Protein AF-A0A661VME5-F1 (afdb_monomer_lite)

Secondary structure (DSSP, 8-state):
-HHHHHHHHHHHHHTT--HHHHHHHHHHHHHHHHHS-HHHHHHHHTTGGGSSS-TTTHHHHHHHHTTT-SS--SS--HHHHHHHHHS-----HHHHHHHHH-SS--HHHHHHHHHHHS-SS------

Sequence (127 aa):
SRIREYYADMGSVALGNQPHYLASALYKLVYGSAMAPRDAVKQMEGYKAFFLNDPSRARAEINELREIDSDMSGTVDREELMNLRGKRIKISTSDRLMELFSTHPNMLKRIRYLSTLSPAGETRVIY

pLDDT: mean 86.38, std 12.17, range [39.94, 96.5]

Structure (mmCIF, N/CA/C/O backbone):
data_AF-A0A661VME5-F1
#
_entry.id   AF-A0A661VME5-F1
#
loop_
_atom_site.group_PDB
_atom_site.id
_atom_site.type_symbol
_atom_site.label_atom_id
_atom_site.label_alt_id
_atom_site.label_comp_id
_atom_site.label_asym_id
_atom_site.label_entity_id
_atom_site.label_seq_id
_atom_site.pdbx_PDB_ins_code
_atom_site.Cartn_x
_atom_site.Cartn_y
_atom_site.Cartn_z
_atom_site.occupancy
_atom_site.B_iso_or_equiv
_atom_site.auth_seq_id
_atom_site.auth_comp_id
_atom_site.auth_asym_id
_atom_site.auth_atom_id
_atom_site.pdbx_PDB_model_num
ATOM 1 N N . SER A 1 1 ? 1.760 12.772 -4.468 1.00 81.56 1 SER A N 1
ATOM 2 C CA . SER A 1 1 ? 2.546 12.985 -3.234 1.00 81.56 1 SER A CA 1
ATOM 3 C C . SER A 1 1 ? 1.837 12.241 -2.125 1.00 81.56 1 SER A C 1
ATOM 5 O O . SER A 1 1 ? 0.619 12.135 -2.187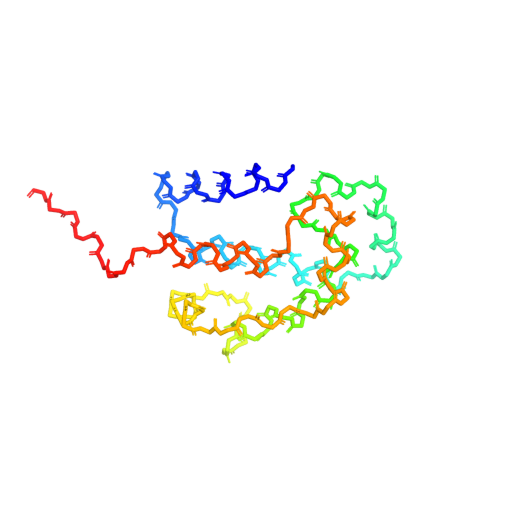 1.00 81.56 1 SER A O 1
ATOM 7 N N . ARG A 1 2 ? 2.560 11.738 -1.119 1.00 87.38 2 ARG A N 1
ATOM 8 C CA . ARG A 1 2 ? 1.996 10.809 -0.119 1.00 87.38 2 ARG A CA 1
ATOM 9 C C . ARG A 1 2 ? 0.764 11.353 0.607 1.00 87.38 2 ARG A C 1
ATOM 11 O O . ARG A 1 2 ? -0.209 10.636 0.766 1.00 87.38 2 ARG A O 1
ATOM 18 N N . ILE A 1 3 ? 0.785 12.634 0.979 1.00 90.44 3 ILE A N 1
ATOM 19 C CA . ILE A 1 3 ? -0.353 13.301 1.625 1.00 90.44 3 ILE A CA 1
ATOM 20 C C . ILE A 1 3 ? -1.609 13.214 0.745 1.00 90.44 3 ILE A C 1
ATOM 22 O O . ILE A 1 3 ? -2.669 12.854 1.242 1.00 90.44 3 ILE A O 1
ATOM 26 N N . ARG A 1 4 ? -1.487 13.463 -0.566 1.00 92.06 4 ARG A N 1
ATOM 27 C CA . ARG A 1 4 ? -2.630 13.391 -1.490 1.00 92.06 4 ARG A CA 1
ATOM 28 C C . ARG A 1 4 ? -3.242 11.993 -1.572 1.00 92.06 4 ARG A C 1
ATOM 30 O O . ARG A 1 4 ? -4.455 11.909 -1.673 1.00 92.06 4 ARG A O 1
ATOM 37 N N . GLU A 1 5 ? -2.439 10.933 -1.477 1.00 92.56 5 GLU A N 1
ATOM 38 C CA . GLU A 1 5 ? -2.951 9.553 -1.466 1.00 92.56 5 GLU A CA 1
ATOM 39 C C . GLU A 1 5 ? -3.835 9.293 -0.240 1.00 92.56 5 GLU A C 1
ATOM 41 O O . GLU A 1 5 ? -4.952 8.812 -0.385 1.00 92.56 5 GLU A O 1
ATOM 46 N N . TYR A 1 6 ? -3.389 9.697 0.957 1.00 94.31 6 TYR A N 1
ATOM 47 C CA . TYR A 1 6 ? -4.196 9.556 2.176 1.00 94.31 6 TYR A CA 1
ATOM 48 C C . TYR A 1 6 ? -5.469 10.414 2.136 1.00 94.31 6 TYR A C 1
ATOM 50 O O . TYR A 1 6 ? -6.526 9.959 2.565 1.00 94.31 6 TYR A O 1
ATOM 58 N N . TYR A 1 7 ? -5.399 11.633 1.587 1.00 95.38 7 TYR A N 1
ATOM 59 C CA . TYR A 1 7 ? -6.593 12.462 1.385 1.00 95.38 7 TYR A CA 1
ATOM 60 C C . TYR A 1 7 ? -7.561 11.850 0.369 1.00 95.38 7 TYR A C 1
ATOM 62 O O . TYR A 1 7 ? -8.768 11.940 0.570 1.00 95.38 7 TYR A O 1
ATOM 70 N N . ALA A 1 8 ? -7.061 11.219 -0.695 1.00 94.56 8 ALA A N 1
ATOM 71 C CA . ALA A 1 8 ? -7.894 10.513 -1.661 1.00 94.56 8 ALA A CA 1
ATOM 72 C C . ALA A 1 8 ? -8.556 9.273 -1.038 1.00 94.56 8 ALA A C 1
ATOM 74 O O . ALA A 1 8 ? -9.750 9.061 -1.240 1.00 94.56 8 ALA A O 1
ATOM 75 N N . ASP A 1 9 ? -7.820 8.507 -0.226 1.00 95.62 9 ASP A N 1
ATOM 76 C CA . ASP A 1 9 ? -8.359 7.368 0.528 1.00 95.62 9 ASP A CA 1
ATOM 77 C C . ASP A 1 9 ? -9.482 7.819 1.471 1.00 95.62 9 ASP A C 1
ATOM 79 O O . ASP A 1 9 ? -10.584 7.272 1.445 1.00 95.62 9 ASP A O 1
ATOM 83 N N . MET A 1 10 ? -9.236 8.875 2.251 1.00 96.06 10 MET A N 1
ATOM 84 C CA . MET A 1 10 ? -10.233 9.474 3.139 1.00 96.06 10 MET A CA 1
ATOM 85 C C . MET A 1 10 ? -11.445 10.007 2.374 1.00 96.06 10 MET A C 1
ATOM 87 O O . MET A 1 10 ? -12.579 9.749 2.766 1.00 96.06 10 MET A O 1
ATOM 91 N N . GLY A 1 11 ? -11.212 10.733 1.279 1.00 96.50 11 GLY A N 1
ATOM 92 C CA . GLY A 1 11 ? -12.265 11.283 0.433 1.00 96.50 11 GLY A CA 1
ATOM 93 C C . GLY A 1 11 ? -13.146 10.190 -0.166 1.00 96.50 11 GLY A C 1
ATOM 94 O O . GLY A 1 11 ? -14.365 10.318 -0.153 1.00 96.50 11 GLY A O 1
ATOM 95 N N . SER A 1 12 ? -12.553 9.079 -0.611 1.00 94.50 12 SER A N 1
ATOM 96 C CA . SER A 1 12 ? -13.292 7.916 -1.113 1.00 94.50 12 SER A CA 1
ATOM 97 C C . SER A 1 12 ? -14.261 7.363 -0.065 1.00 94.50 12 SER A C 1
ATOM 99 O O . SER A 1 12 ? -15.428 7.120 -0.375 1.00 94.50 12 SER A O 1
ATOM 101 N N . VAL A 1 13 ? -13.803 7.227 1.185 1.00 95.19 13 VAL A N 1
ATOM 102 C CA . VAL A 1 13 ? -14.638 6.762 2.303 1.00 95.19 13 VAL A CA 1
ATOM 103 C C . VAL A 1 13 ? -15.711 7.788 2.665 1.00 95.19 13 VAL A C 1
ATOM 105 O O . VAL A 1 13 ? -16.866 7.420 2.859 1.00 95.19 13 VAL A O 1
ATOM 108 N N . ALA A 1 14 ? -15.364 9.076 2.699 1.00 94.12 14 ALA A N 1
ATOM 109 C CA . ALA A 1 14 ? -16.308 10.158 2.981 1.00 94.12 14 ALA A CA 1
ATOM 110 C C . ALA A 1 14 ? -17.439 10.251 1.940 1.00 94.12 14 ALA A C 1
ATOM 112 O O . ALA A 1 14 ? -18.549 10.654 2.274 1.00 94.12 14 ALA A O 1
ATOM 113 N N . LEU A 1 15 ? -17.180 9.832 0.697 1.00 95.56 15 LEU A N 1
ATOM 114 C CA . LEU A 1 15 ? -18.179 9.721 -0.371 1.00 95.56 15 LEU A CA 1
ATOM 115 C C . LEU A 1 15 ? -19.050 8.451 -0.275 1.00 95.56 15 LEU A C 1
ATOM 117 O O . LEU A 1 15 ? -19.900 8.233 -1.133 1.00 95.56 15 LEU A O 1
ATOM 121 N N . GLY A 1 16 ? -18.856 7.616 0.751 1.00 92.56 16 GLY A N 1
ATOM 122 C CA . GLY A 1 16 ? -19.675 6.434 1.029 1.00 92.56 16 GLY A CA 1
ATOM 123 C C . GLY A 1 16 ? -19.079 5.103 0.566 1.00 92.56 16 GLY A C 1
ATOM 124 O O . GLY A 1 16 ? -19.725 4.065 0.727 1.00 92.56 16 GLY A O 1
ATOM 125 N N . ASN A 1 17 ? -17.856 5.080 0.020 1.00 93.81 17 ASN A N 1
ATOM 126 C CA . ASN A 1 17 ? -17.210 3.810 -0.311 1.00 93.81 17 ASN A CA 1
ATOM 127 C C . ASN A 1 17 ? -16.798 3.061 0.955 1.00 93.81 17 ASN A C 1
ATOM 129 O O . ASN A 1 17 ? -16.240 3.628 1.895 1.00 93.81 17 ASN A O 1
ATOM 133 N N . GLN A 1 18 ? -17.004 1.745 0.955 1.00 94.56 18 GLN A N 1
ATOM 134 C CA . GLN A 1 18 ? -16.564 0.921 2.072 1.00 94.56 18 GLN A CA 1
ATOM 135 C C . GLN A 1 18 ? -15.035 0.739 2.026 1.00 94.56 18 GLN A C 1
ATOM 137 O O . GLN A 1 18 ? -14.515 0.305 0.993 1.00 94.56 18 GLN A O 1
ATOM 142 N N . PRO A 1 19 ? -14.299 0.980 3.128 1.00 96.06 19 PRO A N 1
ATOM 143 C CA . PRO A 1 19 ? -12.832 0.943 3.124 1.00 96.06 19 PRO A CA 1
ATOM 144 C C . PRO A 1 19 ? -12.220 -0.384 2.656 1.00 96.06 19 PRO A C 1
ATOM 146 O O . PRO A 1 19 ? -11.170 -0.381 2.016 1.00 96.06 19 PRO A O 1
ATOM 149 N N . HIS A 1 20 ? -12.883 -1.514 2.921 1.00 95.12 20 HIS A N 1
ATOM 150 C CA . HIS A 1 20 ? -12.412 -2.843 2.512 1.00 95.12 20 HIS A CA 1
ATOM 151 C C . HIS A 1 20 ? -12.388 -3.039 0.983 1.00 95.12 20 HIS A C 1
ATOM 153 O O . HIS A 1 20 ? -11.508 -3.724 0.462 1.00 95.12 20 HIS A O 1
ATOM 159 N N . TYR A 1 21 ? -13.266 -2.360 0.232 1.00 95.94 21 TYR A N 1
ATOM 160 C CA . TYR A 1 21 ? -13.197 -2.368 -1.232 1.00 95.94 21 TYR A CA 1
ATOM 161 C C . TYR A 1 21 ? -11.953 -1.648 -1.739 1.00 95.94 21 TYR A C 1
ATOM 163 O O . TYR A 1 21 ? -11.270 -2.154 -2.631 1.00 95.94 21 TYR A O 1
ATOM 171 N N . LEU A 1 22 ? -11.616 -0.501 -1.141 1.00 95.56 22 LEU A N 1
ATOM 172 C CA . LEU A 1 22 ? -10.399 0.212 -1.508 1.00 95.56 22 LEU A CA 1
ATOM 173 C C . LEU A 1 22 ? -9.159 -0.589 -1.099 1.00 95.56 22 LEU A C 1
ATOM 175 O O . LEU A 1 22 ? -8.246 -0.736 -1.903 1.00 95.56 22 LEU A O 1
ATOM 179 N N . ALA A 1 23 ? -9.159 -1.193 0.092 1.00 95.69 23 ALA A N 1
ATOM 180 C CA . ALA A 1 23 ? -8.083 -2.076 0.533 1.00 95.69 23 ALA A CA 1
ATOM 181 C C . ALA A 1 23 ? -7.855 -3.246 -0.440 1.00 95.69 23 ALA A C 1
ATOM 183 O O . ALA A 1 23 ? -6.723 -3.493 -0.855 1.00 95.69 23 ALA A O 1
ATOM 184 N N . SER A 1 24 ? -8.936 -3.900 -0.878 1.00 96.38 24 SER A N 1
ATOM 185 C CA . SER A 1 24 ? -8.899 -4.956 -1.894 1.00 96.38 24 SER A CA 1
ATOM 186 C C . SER A 1 24 ? -8.345 -4.466 -3.237 1.00 96.38 24 SER A C 1
ATOM 188 O O . SER A 1 24 ? -7.585 -5.177 -3.893 1.00 96.38 24 SER A O 1
ATOM 190 N N . ALA A 1 25 ? -8.705 -3.254 -3.666 1.00 95.69 25 ALA A N 1
ATOM 191 C CA . ALA A 1 25 ? -8.185 -2.670 -4.900 1.00 95.69 25 ALA A CA 1
ATOM 192 C C . ALA A 1 25 ? -6.675 -2.397 -4.807 1.00 95.69 25 ALA A C 1
ATOM 194 O O . ALA A 1 25 ? -5.929 -2.764 -5.716 1.00 95.69 25 ALA A O 1
ATOM 195 N N . LEU A 1 26 ? -6.210 -1.823 -3.691 1.00 94.69 26 LEU A N 1
ATOM 196 C CA . LEU A 1 26 ? -4.785 -1.588 -3.439 1.00 94.69 26 LEU A CA 1
ATOM 197 C C . LEU A 1 26 ? -3.995 -2.903 -3.423 1.00 94.69 26 LEU A C 1
ATOM 199 O O . LEU A 1 26 ? -2.945 -2.990 -4.059 1.00 94.69 26 LEU A O 1
ATOM 203 N N . TYR A 1 27 ? -4.528 -3.939 -2.768 1.00 95.19 27 TYR A N 1
ATOM 204 C CA . TYR A 1 27 ? -3.936 -5.277 -2.771 1.00 95.19 27 TYR A CA 1
ATOM 205 C C . TYR A 1 27 ? -3.755 -5.808 -4.197 1.00 95.19 27 TYR A C 1
ATOM 207 O O . TYR A 1 27 ? -2.654 -6.201 -4.585 1.00 95.19 27 TYR A O 1
ATOM 215 N N . LYS A 1 28 ? -4.813 -5.760 -5.013 1.00 94.81 28 LYS A N 1
ATOM 216 C CA . LYS A 1 28 ? -4.794 -6.268 -6.393 1.00 94.81 28 LYS A CA 1
ATOM 217 C C . LYS A 1 28 ? -3.824 -5.508 -7.294 1.00 94.81 28 LYS A C 1
ATOM 219 O O . LYS A 1 28 ? -3.172 -6.129 -8.130 1.00 94.81 28 LYS A O 1
ATOM 224 N N . LEU A 1 29 ? -3.686 -4.194 -7.116 1.00 94.19 29 LEU A N 1
ATOM 225 C CA . LEU A 1 29 ? -2.718 -3.388 -7.868 1.00 94.19 29 LEU A CA 1
ATOM 226 C C . LEU A 1 29 ? -1.274 -3.797 -7.561 1.00 94.19 29 LEU A C 1
ATOM 228 O O . LEU A 1 29 ? -0.465 -3.958 -8.482 1.00 94.19 29 LEU A O 1
ATOM 232 N N . VAL A 1 30 ? -0.962 -4.020 -6.282 1.00 94.31 30 VAL A N 1
ATOM 233 C CA . VAL A 1 30 ? 0.351 -4.529 -5.872 1.00 94.31 30 VAL A CA 1
ATOM 234 C C . VAL A 1 30 ? 0.564 -5.943 -6.386 1.00 94.31 30 VAL A C 1
ATOM 236 O O . VAL A 1 30 ? 1.604 -6.208 -6.981 1.00 94.31 30 VAL A O 1
ATOM 239 N N . TYR A 1 31 ? -0.415 -6.832 -6.227 1.00 94.00 31 TYR A N 1
ATOM 240 C CA . TYR A 1 31 ? -0.334 -8.199 -6.734 1.00 94.00 31 TYR A CA 1
ATOM 241 C C . TYR A 1 31 ? -0.055 -8.221 -8.243 1.00 94.00 31 TYR A C 1
ATOM 243 O O . TYR A 1 31 ? 0.923 -8.826 -8.680 1.00 94.00 31 TYR A O 1
ATOM 251 N N . GLY A 1 32 ? -0.847 -7.495 -9.038 1.00 93.12 32 GLY A N 1
ATOM 252 C CA . GLY A 1 32 ? -0.675 -7.411 -10.489 1.00 93.12 32 GLY A CA 1
ATOM 253 C C . GLY A 1 32 ? 0.699 -6.871 -10.884 1.00 93.12 32 GLY A C 1
ATOM 254 O O . GLY A 1 32 ? 1.374 -7.445 -11.737 1.00 93.12 32 GLY A O 1
ATOM 255 N N . SER A 1 33 ? 1.159 -5.819 -10.202 1.00 93.44 33 SER A N 1
ATOM 256 C CA . SER A 1 33 ? 2.491 -5.244 -10.421 1.00 93.44 33 SER A CA 1
ATOM 257 C C . SER A 1 33 ? 3.620 -6.207 -10.025 1.00 93.44 33 SER A C 1
ATOM 259 O O . SER A 1 33 ? 4.643 -6.270 -10.698 1.00 93.44 33 SER A O 1
ATOM 261 N N . ALA A 1 34 ? 3.447 -6.987 -8.955 1.00 93.25 34 ALA A N 1
ATOM 262 C CA . ALA A 1 34 ? 4.429 -7.962 -8.481 1.00 93.25 34 ALA A CA 1
ATOM 263 C C . ALA A 1 34 ? 4.548 -9.190 -9.399 1.00 93.25 34 ALA A C 1
ATOM 265 O O . ALA A 1 34 ? 5.627 -9.791 -9.490 1.00 93.25 34 ALA A O 1
ATOM 266 N N . MET A 1 35 ? 3.444 -9.562 -10.054 1.00 93.88 35 MET A N 1
ATOM 267 C CA . MET A 1 35 ? 3.385 -10.650 -11.033 1.00 93.88 35 MET A CA 1
ATOM 268 C C . MET A 1 35 ? 3.882 -10.231 -12.422 1.00 93.88 35 MET A C 1
ATOM 270 O O . MET A 1 35 ? 4.175 -11.096 -13.247 1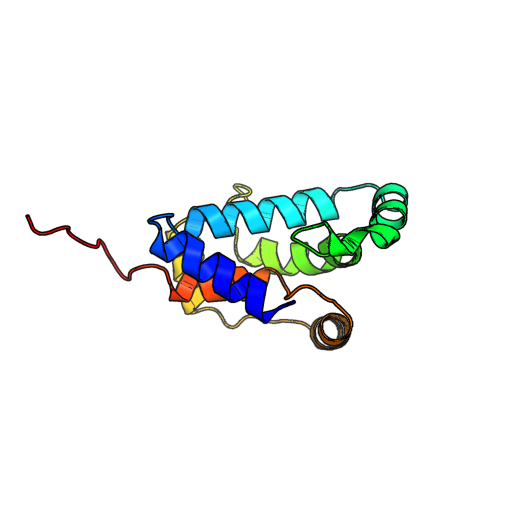.00 93.88 35 MET A O 1
ATOM 274 N N . ALA A 1 36 ? 4.012 -8.929 -12.690 1.00 93.69 36 ALA A N 1
ATOM 275 C CA . ALA A 1 36 ? 4.493 -8.439 -13.973 1.00 93.69 36 ALA A CA 1
ATOM 276 C C . ALA A 1 36 ? 5.941 -8.907 -14.262 1.00 93.69 36 ALA A C 1
ATOM 278 O O . ALA A 1 36 ? 6.775 -8.982 -13.348 1.00 93.69 36 ALA A O 1
ATOM 279 N N . PRO A 1 37 ? 6.284 -9.201 -15.534 1.00 94.81 37 PRO A N 1
ATOM 280 C CA . PRO A 1 37 ? 7.654 -9.521 -15.926 1.00 94.81 37 PRO A CA 1
ATOM 281 C C . PRO A 1 37 ? 8.626 -8.399 -15.551 1.00 94.81 37 PRO A C 1
ATOM 283 O O . PRO A 1 37 ? 8.294 -7.219 -15.661 1.00 94.81 37 PRO A O 1
ATOM 286 N N . ARG A 1 38 ? 9.861 -8.750 -15.169 1.00 91.19 38 ARG A N 1
ATOM 287 C CA . ARG A 1 38 ? 10.868 -7.755 -14.750 1.00 91.19 38 ARG A CA 1
ATOM 288 C C . ARG A 1 38 ? 11.143 -6.700 -15.821 1.00 91.19 38 ARG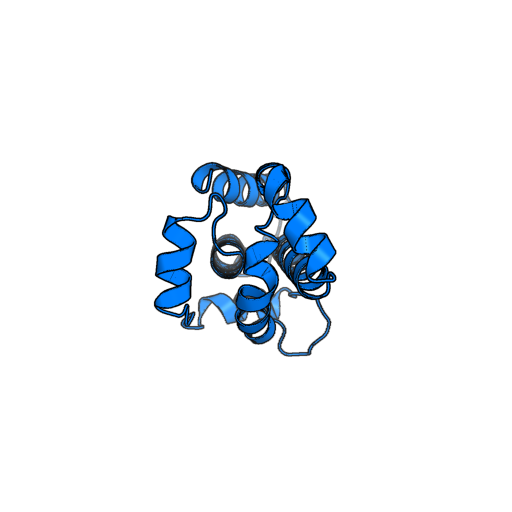 A C 1
ATOM 290 O O . ARG A 1 38 ? 11.284 -5.530 -15.481 1.00 91.19 38 ARG A O 1
ATOM 297 N N . ASP A 1 39 ? 11.175 -7.097 -17.090 1.00 93.75 39 ASP A N 1
ATOM 298 C CA . ASP A 1 39 ? 11.401 -6.166 -18.199 1.00 93.75 39 ASP A CA 1
ATOM 299 C C . ASP A 1 39 ? 10.243 -5.179 -18.358 1.00 93.75 39 ASP A C 1
ATOM 301 O O . ASP A 1 39 ? 10.472 -3.995 -18.591 1.00 93.75 39 ASP A O 1
ATOM 305 N N . ALA A 1 40 ? 9.006 -5.638 -18.143 1.00 91.88 40 ALA A N 1
ATOM 306 C CA . ALA A 1 40 ? 7.830 -4.776 -18.145 1.00 91.88 40 ALA A CA 1
ATOM 307 C C . ALA A 1 40 ? 7.876 -3.782 -16.974 1.00 91.88 40 ALA A C 1
ATOM 309 O O . ALA A 1 40 ? 7.687 -2.587 -17.183 1.00 91.88 40 ALA A O 1
ATOM 310 N N . VAL A 1 41 ? 8.214 -4.242 -15.762 1.00 91.69 41 VAL A N 1
ATOM 311 C CA . VAL A 1 41 ? 8.390 -3.358 -14.594 1.00 91.69 41 VAL A CA 1
ATOM 312 C C . VAL A 1 41 ? 9.464 -2.304 -14.868 1.00 91.69 41 VAL A C 1
ATOM 314 O O . VAL A 1 41 ? 9.226 -1.122 -14.636 1.00 91.69 41 VAL A O 1
ATOM 317 N N . LYS A 1 42 ? 10.607 -2.703 -15.438 1.00 90.94 42 LYS A N 1
ATOM 318 C CA . LYS A 1 42 ? 11.704 -1.792 -15.795 1.00 90.94 42 LYS A CA 1
ATOM 319 C C . LYS A 1 42 ? 11.282 -0.743 -16.828 1.00 90.94 42 LYS A C 1
ATOM 321 O O . LYS A 1 42 ? 11.665 0.415 -16.713 1.00 90.94 42 LYS A O 1
ATOM 326 N N . GLN A 1 43 ? 10.476 -1.118 -17.821 1.00 90.38 43 GLN A N 1
ATOM 327 C CA . GLN A 1 43 ? 9.907 -0.159 -18.776 1.00 90.38 43 GLN A CA 1
ATOM 328 C C . GLN A 1 43 ? 8.926 0.812 -18.097 1.00 90.38 43 GLN A C 1
ATOM 330 O O . GLN A 1 43 ? 8.908 2.000 -18.418 1.00 90.38 43 GLN A O 1
ATOM 335 N N . MET A 1 44 ? 8.144 0.333 -17.124 1.00 88.12 44 MET A N 1
ATOM 336 C CA . MET A 1 44 ? 7.182 1.149 -16.373 1.00 88.12 44 MET A CA 1
ATOM 337 C C . MET A 1 44 ? 7.843 2.115 -15.379 1.00 88.12 44 MET A C 1
ATOM 339 O O . MET A 1 44 ? 7.238 3.135 -15.052 1.00 88.12 44 MET A O 1
ATOM 343 N N . GLU A 1 45 ? 9.075 1.855 -14.920 1.00 86.00 45 GLU A N 1
ATOM 344 C CA . GLU A 1 45 ? 9.788 2.722 -13.965 1.00 86.00 45 GLU A CA 1
ATOM 345 C C . GLU A 1 45 ? 9.883 4.181 -14.435 1.00 86.00 45 GLU A C 1
ATOM 347 O O . GLU A 1 45 ? 9.716 5.093 -13.621 1.00 86.00 45 GLU A O 1
ATOM 352 N N . GLY A 1 46 ? 10.073 4.411 -15.740 1.00 87.94 46 GLY A N 1
ATOM 353 C CA . GLY A 1 46 ? 10.132 5.754 -16.331 1.00 87.94 46 GLY A CA 1
ATOM 354 C C . GLY A 1 46 ? 8.817 6.538 -16.240 1.00 87.94 46 GLY A C 1
ATOM 355 O O . GLY A 1 46 ? 8.825 7.767 -16.263 1.00 87.94 46 GLY A O 1
ATOM 356 N N . TYR A 1 47 ? 7.694 5.840 -16.067 1.00 89.50 47 TYR A N 1
ATOM 357 C CA . TYR A 1 47 ? 6.346 6.409 -16.001 1.00 89.50 47 TYR A CA 1
ATOM 358 C C . TYR A 1 47 ? 5.656 6.113 -14.661 1.00 89.50 47 TYR A C 1
ATOM 360 O O . TYR A 1 47 ? 4.449 6.312 -14.523 1.00 89.50 47 TYR A O 1
ATOM 368 N N . LYS A 1 48 ? 6.407 5.689 -13.633 1.00 88.62 48 LYS A N 1
ATOM 369 C CA . LYS A 1 48 ? 5.865 5.267 -12.326 1.00 88.62 48 LYS A CA 1
ATOM 370 C C . LYS A 1 48 ? 5.025 6.326 -11.603 1.00 88.62 48 LYS A C 1
ATOM 372 O O . LYS A 1 48 ? 4.223 5.994 -10.737 1.00 88.62 48 LYS A O 1
ATOM 377 N N . ALA A 1 49 ? 5.201 7.602 -11.946 1.00 87.50 49 ALA A N 1
ATOM 378 C CA . ALA A 1 49 ? 4.420 8.706 -11.390 1.00 87.50 49 ALA A CA 1
ATOM 379 C C . ALA A 1 49 ? 2.938 8.684 -11.815 1.00 87.50 49 ALA A C 1
ATOM 381 O O . ALA A 1 49 ? 2.117 9.295 -11.138 1.00 87.50 49 ALA A O 1
ATOM 382 N N . PHE A 1 50 ? 2.605 7.991 -12.910 1.00 88.44 50 PHE A N 1
ATOM 383 C CA . PHE A 1 50 ? 1.234 7.837 -13.408 1.00 88.44 50 PHE A CA 1
ATOM 384 C C . PHE A 1 50 ? 0.512 6.616 -12.825 1.00 88.44 50 PHE A C 1
ATOM 386 O O . PHE A 1 50 ? -0.689 6.457 -13.031 1.00 88.44 50 PHE A O 1
ATOM 393 N N . PHE A 1 51 ? 1.228 5.758 -12.099 1.00 89.06 51 PHE A N 1
ATOM 394 C CA . PHE A 1 51 ? 0.649 4.611 -11.411 1.00 89.06 51 PHE A CA 1
ATOM 395 C C . PHE A 1 51 ? 0.224 4.995 -9.997 1.00 89.06 51 PHE A C 1
ATOM 397 O O . PHE A 1 51 ? 0.821 5.866 -9.367 1.00 89.06 51 PHE A O 1
ATOM 404 N N . LEU A 1 52 ? -0.805 4.314 -9.494 1.00 88.38 52 LEU A N 1
ATOM 405 C CA . LEU A 1 52 ? -1.287 4.493 -8.125 1.00 88.38 52 LEU A CA 1
ATOM 406 C C . LEU A 1 52 ? -0.319 3.876 -7.102 1.00 88.38 52 LEU A C 1
ATOM 408 O O . LEU A 1 52 ? -0.138 4.419 -6.014 1.00 88.38 52 LEU A O 1
ATOM 412 N N . ASN A 1 53 ? 0.319 2.758 -7.457 1.00 90.19 53 ASN A N 1
ATOM 413 C CA . ASN A 1 53 ? 1.384 2.119 -6.689 1.00 90.19 53 ASN A CA 1
ATOM 414 C C . ASN A 1 53 ? 2.745 2.261 -7.376 1.00 90.19 53 ASN A C 1
ATOM 416 O O . ASN A 1 53 ? 2.827 2.555 -8.564 1.00 90.19 53 ASN A O 1
ATOM 420 N N . ASP A 1 54 ? 3.823 2.015 -6.632 1.00 91.38 54 ASP A N 1
ATOM 421 C CA . ASP A 1 54 ? 5.163 1.927 -7.210 1.00 91.38 54 ASP A CA 1
ATOM 422 C C . ASP A 1 54 ? 5.400 0.501 -7.755 1.00 91.38 54 ASP A C 1
ATOM 424 O O . ASP A 1 54 ? 5.592 -0.427 -6.959 1.00 91.38 54 ASP A O 1
ATOM 428 N N . PRO A 1 55 ? 5.388 0.277 -9.087 1.00 91.31 55 PRO A N 1
ATOM 429 C CA . PRO A 1 55 ? 5.532 -1.066 -9.646 1.00 91.31 55 PRO A CA 1
ATOM 430 C C . PRO A 1 55 ? 6.904 -1.680 -9.340 1.00 91.31 55 PRO A C 1
ATOM 432 O O . PRO A 1 55 ? 7.002 -2.893 -9.162 1.00 91.31 55 PRO A O 1
ATOM 435 N N . SER A 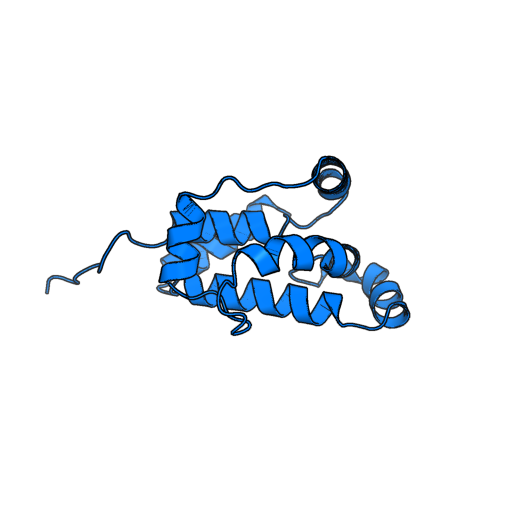1 56 ? 7.949 -0.857 -9.185 1.00 90.00 56 SER A N 1
ATOM 436 C CA . SER A 1 56 ? 9.304 -1.323 -8.846 1.00 90.00 56 SER A CA 1
ATOM 437 C C . SER A 1 56 ? 9.388 -1.948 -7.449 1.00 90.00 56 SER A C 1
ATOM 439 O O . SER A 1 56 ? 10.230 -2.807 -7.187 1.00 90.00 56 SER A O 1
ATOM 441 N N . ARG A 1 57 ? 8.472 -1.561 -6.554 1.00 89.88 57 ARG A N 1
ATOM 442 C CA . ARG A 1 57 ? 8.412 -2.026 -5.162 1.00 89.88 57 ARG A CA 1
ATOM 443 C C . ARG A 1 57 ? 7.405 -3.133 -4.916 1.00 89.88 57 ARG A C 1
ATOM 445 O O . ARG A 1 57 ? 7.468 -3.784 -3.875 1.00 89.88 57 ARG A O 1
ATOM 452 N N . ALA A 1 58 ? 6.509 -3.375 -5.865 1.00 91.81 58 ALA A N 1
ATOM 453 C CA . ALA A 1 58 ? 5.372 -4.264 -5.681 1.00 91.81 58 ALA A CA 1
ATOM 454 C C . ALA A 1 58 ? 5.765 -5.672 -5.200 1.00 91.81 58 ALA A C 1
ATOM 456 O O . ALA A 1 58 ? 5.069 -6.266 -4.387 1.00 91.81 58 ALA A O 1
ATOM 457 N N . ARG A 1 59 ? 6.921 -6.189 -5.636 1.00 90.94 59 ARG A N 1
ATOM 458 C CA . ARG A 1 59 ? 7.451 -7.497 -5.211 1.00 90.94 59 ARG A CA 1
ATOM 459 C C . ARG A 1 59 ? 7.875 -7.570 -3.743 1.00 90.94 59 ARG A C 1
ATOM 461 O O . ARG A 1 59 ? 7.819 -8.651 -3.166 1.00 90.94 59 ARG A O 1
ATOM 468 N N . ALA A 1 60 ? 8.333 -6.464 -3.163 1.00 88.50 60 ALA A N 1
ATOM 469 C CA . ALA A 1 60 ? 8.621 -6.391 -1.734 1.00 88.50 60 ALA A CA 1
ATOM 470 C C . ALA A 1 60 ? 7.312 -6.229 -0.952 1.00 88.50 60 ALA A C 1
ATOM 472 O O . ALA A 1 60 ? 7.041 -7.005 -0.040 1.00 88.50 60 ALA A O 1
ATOM 473 N N . GLU A 1 61 ? 6.458 -5.299 -1.392 1.00 90.50 61 GLU A N 1
ATOM 474 C CA . GLU A 1 61 ? 5.191 -4.987 -0.722 1.00 90.50 61 GLU A CA 1
ATOM 475 C C . GLU A 1 61 ? 4.211 -6.165 -0.723 1.00 90.50 61 GLU A C 1
ATOM 477 O O . GLU A 1 61 ? 3.517 -6.373 0.269 1.00 90.50 61 GLU A O 1
ATOM 482 N N . ILE A 1 62 ? 4.171 -6.988 -1.780 1.00 91.06 62 ILE A N 1
ATOM 483 C CA . ILE A 1 62 ? 3.238 -8.123 -1.837 1.00 91.06 62 ILE A CA 1
ATOM 484 C C . ILE A 1 62 ? 3.485 -9.139 -0.719 1.00 91.06 62 ILE A C 1
ATOM 486 O O . ILE A 1 62 ? 2.537 -9.749 -0.238 1.00 91.06 62 ILE A O 1
ATOM 490 N N . ASN A 1 63 ? 4.731 -9.307 -0.268 1.00 87.75 63 ASN A N 1
ATOM 491 C CA . ASN A 1 63 ? 5.026 -10.219 0.836 1.00 87.75 63 ASN A CA 1
ATOM 492 C C . ASN A 1 63 ? 4.425 -9.705 2.147 1.00 87.75 63 ASN A C 1
ATOM 494 O O . ASN A 1 63 ? 3.878 -10.495 2.906 1.00 87.75 63 ASN A O 1
ATOM 498 N N . GLU A 1 64 ? 4.469 -8.390 2.375 1.00 86.38 64 GLU A N 1
ATOM 499 C CA . GLU A 1 64 ? 3.851 -7.764 3.546 1.00 86.38 64 GLU A CA 1
ATOM 500 C C . GLU A 1 64 ? 2.311 -7.802 3.448 1.00 86.38 64 GLU A C 1
ATOM 502 O O . GLU A 1 64 ? 1.621 -8.033 4.438 1.00 86.38 64 GLU A O 1
ATOM 507 N N . LEU A 1 65 ? 1.755 -7.606 2.246 1.00 88.25 65 LEU A N 1
ATOM 508 C CA . LEU A 1 65 ? 0.306 -7.599 2.015 1.00 88.25 65 LEU A CA 1
ATOM 509 C C . LEU A 1 65 ? -0.342 -8.979 2.125 1.00 88.25 65 LEU A C 1
ATOM 511 O O . LEU A 1 65 ? -1.481 -9.077 2.579 1.00 88.25 65 LEU A O 1
ATOM 515 N N . ARG A 1 66 ? 0.375 -10.045 1.758 1.00 87.00 66 ARG A N 1
ATOM 516 C CA . ARG A 1 66 ? -0.093 -11.428 1.932 1.00 87.00 66 ARG A CA 1
ATOM 517 C C . ARG A 1 66 ? -0.323 -11.810 3.397 1.00 87.00 66 ARG A C 1
ATOM 519 O O . ARG A 1 66 ? -1.014 -12.782 3.651 1.00 87.00 66 ARG A O 1
ATOM 526 N N . GLU A 1 67 ? 0.221 -11.067 4.362 1.00 84.62 67 GLU A N 1
ATOM 527 C CA . GLU A 1 67 ? -0.074 -11.280 5.790 1.00 84.62 67 GLU A CA 1
ATOM 528 C C . GLU A 1 67 ? -1.453 -10.733 6.220 1.00 84.62 67 GLU A C 1
ATOM 530 O O . GLU A 1 67 ? -1.920 -11.005 7.339 1.00 84.62 67 GLU A O 1
ATOM 535 N N . ILE A 1 68 ? -2.082 -9.909 5.371 1.00 86.56 68 ILE A N 1
ATOM 536 C CA . ILE A 1 68 ? -3.423 -9.353 5.597 1.00 86.56 68 ILE A CA 1
ATOM 537 C C . ILE A 1 68 ? -4.494 -10.318 5.086 1.00 86.56 68 ILE A C 1
ATOM 539 O O . ILE A 1 68 ? -5.416 -10.606 5.840 1.00 86.56 68 ILE A O 1
ATOM 543 N N . ASP A 1 69 ? -4.328 -10.786 3.844 1.00 86.94 69 ASP A N 1
ATOM 544 C CA . ASP A 1 69 ? -5.181 -11.743 3.121 1.00 86.94 69 ASP A CA 1
ATOM 545 C C . ASP A 1 69 ? -4.950 -13.156 3.680 1.00 86.94 69 ASP A C 1
ATOM 547 O O . ASP A 1 69 ? -4.106 -13.925 3.213 1.00 86.94 69 ASP A O 1
ATOM 551 N N . SER A 1 70 ? -5.623 -13.428 4.793 1.00 83.50 70 SER A N 1
ATOM 552 C CA . SER A 1 70 ? -5.412 -14.598 5.643 1.00 83.50 70 SER A CA 1
ATOM 553 C C . SER A 1 70 ? -6.001 -15.876 5.059 1.00 83.50 70 SER A C 1
ATOM 555 O O . SER A 1 70 ? -5.471 -16.960 5.315 1.00 83.50 70 SER A O 1
ATOM 557 N N . ASP A 1 71 ? -7.061 -15.745 4.263 1.00 88.31 71 ASP A N 1
ATOM 558 C CA . ASP A 1 71 ? -7.714 -16.847 3.561 1.00 88.31 71 ASP A CA 1
ATOM 559 C C . ASP A 1 71 ? -7.199 -17.039 2.122 1.00 88.31 71 ASP A C 1
ATOM 561 O O . ASP A 1 71 ? -7.565 -18.011 1.458 1.00 88.31 71 ASP A O 1
ATOM 565 N N . MET A 1 72 ? -6.295 -16.164 1.662 1.00 84.56 72 MET A N 1
ATOM 566 C CA . MET A 1 72 ? -5.725 -16.149 0.312 1.00 84.56 72 MET A CA 1
ATOM 567 C C . MET A 1 72 ? -6.775 -15.972 -0.795 1.00 84.56 72 MET A C 1
ATOM 569 O O . MET A 1 72 ? -6.578 -16.429 -1.927 1.00 84.56 72 MET A O 1
ATOM 573 N N . SER A 1 73 ? -7.880 -15.291 -0.494 1.00 89.25 73 SER A N 1
ATOM 574 C CA . SER A 1 73 ? -8.935 -14.953 -1.452 1.00 89.25 73 SER A CA 1
ATOM 575 C C . SER A 1 73 ? -8.479 -13.952 -2.521 1.00 89.25 73 SER A C 1
ATOM 577 O O . SER A 1 73 ? -9.138 -13.790 -3.554 1.00 89.25 73 SER A O 1
ATOM 579 N N . GLY A 1 74 ? -7.351 -13.263 -2.306 1.00 88.00 74 GLY A N 1
ATOM 580 C CA . GLY A 1 74 ? -6.889 -12.175 -3.168 1.00 88.00 74 GLY A CA 1
ATOM 581 C C . GLY A 1 74 ? -7.693 -10.885 -2.976 1.00 88.00 74 GLY A C 1
ATOM 582 O O . GLY A 1 74 ? -7.652 -9.975 -3.819 1.00 88.00 74 GLY A O 1
ATOM 583 N N . THR A 1 75 ? -8.451 -10.810 -1.885 1.00 93.00 75 THR A N 1
ATOM 584 C CA . THR A 1 75 ? -9.181 -9.632 -1.425 1.00 93.00 75 THR A CA 1
ATOM 585 C C . THR A 1 75 ? -8.812 -9.316 0.017 1.00 93.00 75 THR A C 1
ATOM 587 O O . THR A 1 75 ? -8.104 -10.070 0.661 1.00 93.00 75 THR A O 1
ATOM 590 N N . VAL A 1 76 ? -9.222 -8.139 0.483 1.00 93.69 76 VAL A N 1
ATOM 591 C CA . VAL A 1 76 ? -9.153 -7.769 1.896 1.00 93.69 76 VAL A CA 1
ATOM 592 C C . VAL A 1 76 ? -10.581 -7.502 2.329 1.00 93.69 76 VAL A C 1
ATOM 594 O O . VAL A 1 76 ? -11.155 -6.467 1.962 1.00 93.69 76 VAL A O 1
ATOM 597 N N . ASP A 1 77 ? -11.176 -8.447 3.045 1.00 94.19 77 ASP A N 1
ATOM 598 C CA . ASP A 1 77 ? -12.551 -8.308 3.507 1.00 94.19 77 ASP A CA 1
ATOM 599 C C . ASP A 1 77 ? -12.667 -7.365 4.725 1.00 94.19 77 ASP A C 1
ATOM 601 O O . ASP A 1 77 ? -11.704 -6.731 5.175 1.00 94.19 77 ASP A O 1
ATOM 605 N N . ARG A 1 78 ? -13.891 -7.192 5.239 1.00 93.25 78 ARG A N 1
ATOM 606 C CA . ARG A 1 78 ? -14.129 -6.320 6.399 1.00 93.25 78 ARG A CA 1
ATOM 607 C C . ARG A 1 78 ? -13.477 -6.846 7.672 1.00 93.25 78 ARG A C 1
ATOM 609 O O . ARG A 1 78 ? -12.966 -6.037 8.444 1.00 93.25 78 ARG A O 1
ATOM 616 N N . GLU A 1 79 ? -13.526 -8.147 7.909 1.00 91.81 79 GLU A N 1
ATOM 617 C CA . GLU A 1 79 ? -12.968 -8.774 9.102 1.00 91.81 79 GLU A CA 1
ATOM 618 C C . GLU A 1 79 ? -11.438 -8.717 9.073 1.00 91.81 79 GLU A C 1
ATOM 620 O O . GLU A 1 79 ? -10.819 -8.259 10.033 1.00 91.81 79 GLU A O 1
ATOM 625 N N . GLU A 1 80 ? -10.821 -9.048 7.943 1.00 92.56 80 GLU A N 1
ATOM 626 C CA . GLU A 1 80 ? -9.380 -8.946 7.714 1.00 92.56 80 GLU 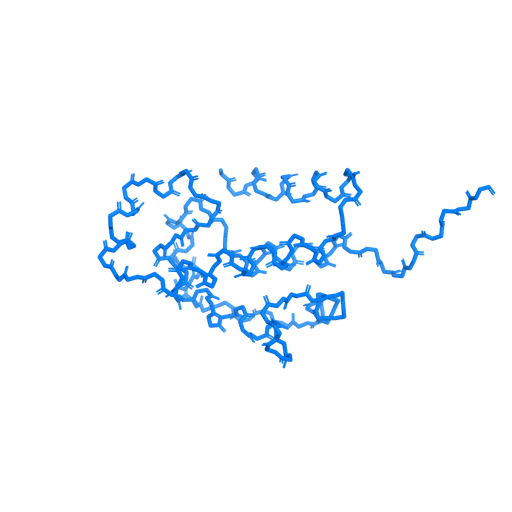A CA 1
ATOM 627 C C . GLU A 1 80 ? -8.872 -7.514 7.885 1.00 92.56 80 GLU A C 1
ATOM 629 O O . GLU A 1 80 ? -7.878 -7.268 8.584 1.00 92.56 80 GLU A O 1
ATOM 634 N N . LEU A 1 81 ? -9.591 -6.540 7.316 1.00 93.25 81 LEU A N 1
ATOM 635 C CA . LEU A 1 81 ? -9.260 -5.130 7.481 1.00 93.25 81 LEU A CA 1
ATOM 636 C C . LEU A 1 81 ? -9.385 -4.687 8.946 1.00 93.25 81 LEU A C 1
ATOM 638 O O . LEU A 1 81 ? -8.550 -3.921 9.430 1.00 93.25 81 LEU A O 1
ATOM 642 N N . MET A 1 82 ? -10.403 -5.152 9.672 1.00 91.50 82 MET A N 1
ATOM 643 C CA . MET A 1 82 ? -10.570 -4.831 11.092 1.00 91.50 82 MET A CA 1
ATOM 644 C C . MET A 1 82 ? -9.481 -5.469 11.953 1.00 91.50 82 MET A C 1
ATOM 646 O O . MET A 1 82 ? -8.893 -4.790 12.800 1.00 91.50 82 MET A O 1
ATOM 650 N N . ASN A 1 83 ? -9.141 -6.729 11.689 1.00 90.06 83 ASN A N 1
ATOM 651 C CA . ASN A 1 83 ? -8.053 -7.448 12.346 1.00 90.06 83 ASN A CA 1
ATOM 652 C C . ASN A 1 83 ? -6.712 -6.7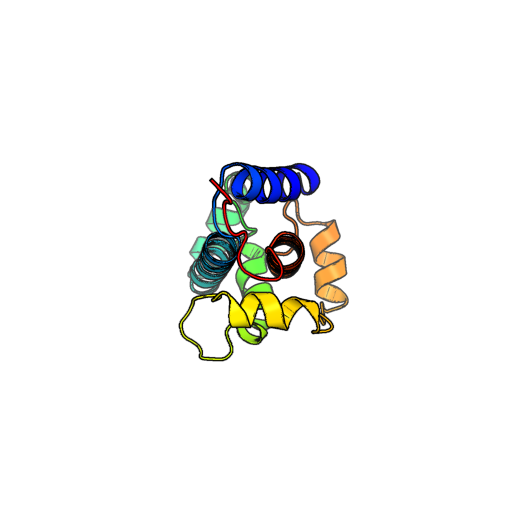36 12.146 1.00 90.06 83 ASN A C 1
ATOM 654 O O . ASN A 1 83 ? -5.867 -6.709 13.050 1.00 90.06 83 ASN A O 1
ATOM 658 N N . LEU A 1 84 ? -6.534 -6.063 11.004 1.00 88.56 84 LEU A N 1
ATOM 659 C CA . LEU A 1 84 ? -5.351 -5.259 10.749 1.00 88.56 84 LEU A CA 1
ATOM 660 C C . LEU A 1 84 ? -5.161 -4.151 11.786 1.00 88.56 84 LEU A C 1
ATOM 662 O O . LEU A 1 84 ? -4.006 -3.844 12.046 1.00 88.56 84 LEU A O 1
ATOM 666 N N . ARG A 1 85 ? -6.211 -3.597 12.426 1.00 84.19 85 ARG A N 1
ATOM 667 C CA . ARG A 1 85 ? -6.107 -2.541 13.466 1.00 84.19 85 ARG A CA 1
ATOM 668 C C . ARG A 1 85 ? -5.344 -2.997 14.712 1.00 84.19 85 ARG A C 1
ATOM 670 O O . ARG A 1 85 ? -4.644 -2.195 15.334 1.00 84.19 85 ARG A O 1
ATOM 677 N N . GLY A 1 86 ? -5.462 -4.269 15.079 1.00 79.06 86 GLY A N 1
ATOM 678 C CA . GLY A 1 86 ? -4.774 -4.845 16.237 1.00 79.06 86 GLY A CA 1
ATOM 679 C C . GLY A 1 86 ? -3.354 -5.325 15.929 1.00 79.06 86 GLY A C 1
ATOM 680 O O . GLY A 1 86 ? -2.520 -5.410 16.829 1.00 79.06 86 GLY A O 1
ATOM 681 N N . LYS A 1 87 ? -3.046 -5.610 14.657 1.00 82.06 87 LYS A N 1
ATOM 682 C CA . LYS A 1 87 ? -1.743 -6.148 14.245 1.00 82.06 87 LYS A CA 1
ATOM 683 C C . LYS A 1 87 ? -0.641 -5.079 14.303 1.00 82.06 87 LYS A C 1
ATOM 685 O O . LYS A 1 87 ? -0.831 -3.937 13.878 1.00 82.06 87 LYS A O 1
ATOM 690 N N . ARG A 1 88 ? 0.549 -5.460 14.788 1.00 75.56 88 ARG A N 1
ATOM 691 C CA . ARG A 1 88 ? 1.776 -4.671 14.589 1.00 75.56 88 ARG A CA 1
ATOM 692 C C . ARG A 1 88 ? 2.302 -4.942 13.188 1.00 75.56 88 ARG A C 1
ATOM 694 O O . ARG A 1 88 ? 2.742 -6.049 12.903 1.00 75.56 88 ARG A O 1
ATOM 701 N N . ILE A 1 89 ? 2.301 -3.917 12.350 1.00 73.06 89 ILE A N 1
ATOM 702 C CA . ILE A 1 89 ? 2.854 -4.008 11.003 1.00 73.06 89 ILE A CA 1
ATOM 703 C C . ILE A 1 89 ? 4.380 -4.031 11.091 1.00 73.06 89 ILE A C 1
ATOM 705 O O . ILE A 1 89 ? 4.997 -3.087 11.595 1.00 73.06 89 ILE A O 1
ATOM 709 N N . LYS A 1 90 ? 4.996 -5.103 10.589 1.00 71.75 90 LYS A N 1
ATOM 710 C CA . LYS A 1 90 ? 6.449 -5.201 10.450 1.00 71.75 90 LYS A CA 1
ATOM 711 C C . LYS A 1 90 ? 6.857 -4.737 9.056 1.00 71.75 90 LYS A C 1
ATOM 713 O O . LYS A 1 90 ? 6.957 -5.537 8.144 1.00 71.75 90 LYS A O 1
ATOM 718 N N . ILE A 1 91 ? 7.139 -3.444 8.921 1.00 76.00 91 ILE A N 1
ATOM 719 C CA . ILE A 1 91 ? 7.835 -2.925 7.735 1.00 76.00 91 ILE A CA 1
ATOM 720 C C . ILE A 1 91 ? 9.333 -3.073 7.972 1.00 76.00 91 ILE A C 1
ATOM 722 O O . ILE A 1 91 ? 9.844 -2.590 9.000 1.00 76.00 91 ILE A O 1
ATOM 726 N N . SER A 1 92 ? 10.031 -3.715 7.036 1.00 77.31 92 SER A N 1
ATOM 727 C CA . SER A 1 92 ? 11.481 -3.892 7.122 1.00 77.31 92 SER A CA 1
ATOM 728 C C . SER A 1 92 ? 12.207 -2.534 7.171 1.00 77.31 92 SER A C 1
ATOM 730 O O . SER A 1 92 ? 11.691 -1.494 6.745 1.00 77.31 92 SER A O 1
ATOM 732 N N . THR A 1 93 ? 13.411 -2.495 7.744 1.00 79.50 93 THR A N 1
ATOM 733 C CA . THR A 1 93 ? 14.220 -1.262 7.801 1.00 79.50 93 THR A CA 1
ATOM 734 C C . THR A 1 93 ? 14.624 -0.792 6.406 1.00 79.50 93 THR A C 1
ATOM 736 O O . THR A 1 93 ? 14.568 0.406 6.126 1.00 79.50 93 THR A O 1
ATOM 739 N N . SER A 1 94 ? 14.946 -1.730 5.512 1.00 77.12 94 SER A N 1
ATOM 740 C CA . SER A 1 94 ? 15.193 -1.463 4.095 1.00 77.12 94 SER A CA 1
ATOM 741 C C . SER A 1 94 ? 13.963 -0.902 3.393 1.00 77.12 94 SER A C 1
ATOM 743 O O . SER A 1 94 ? 14.096 0.055 2.636 1.00 77.12 94 SER A O 1
ATOM 745 N N . ASP A 1 95 ? 12.765 -1.416 3.678 1.00 75.44 95 ASP A N 1
ATOM 746 C CA . ASP A 1 95 ? 11.538 -0.913 3.056 1.00 75.44 95 ASP A CA 1
ATOM 747 C C . ASP A 1 95 ? 11.204 0.503 3.502 1.00 75.44 95 ASP A C 1
ATOM 749 O O . ASP A 1 95 ? 10.771 1.315 2.682 1.00 75.44 95 ASP A O 1
ATOM 753 N N . ARG A 1 96 ? 11.471 0.828 4.769 1.00 78.62 96 ARG A N 1
ATOM 754 C CA . ARG A 1 96 ? 11.378 2.199 5.282 1.00 78.62 96 ARG A CA 1
ATOM 755 C C . ARG A 1 96 ? 12.363 3.141 4.598 1.00 78.62 96 ARG A C 1
ATOM 757 O O . ARG A 1 96 ? 11.977 4.245 4.228 1.00 78.62 96 ARG A O 1
ATOM 764 N N . LEU A 1 97 ? 13.611 2.714 4.409 1.00 79.31 97 LEU A N 1
ATOM 765 C CA . LEU A 1 97 ? 14.617 3.511 3.707 1.00 79.31 97 LEU A CA 1
ATOM 766 C C . LEU A 1 97 ? 14.218 3.729 2.241 1.00 79.31 97 LEU A C 1
ATOM 768 O O . LEU A 1 97 ? 14.193 4.863 1.775 1.00 79.31 97 LEU A O 1
ATOM 772 N N . MET A 1 98 ? 13.825 2.664 1.539 1.00 76.00 98 MET A N 1
ATOM 773 C CA . MET A 1 98 ? 13.352 2.725 0.151 1.00 76.00 98 MET A CA 1
ATOM 774 C C . MET A 1 98 ? 12.091 3.586 0.001 1.00 76.00 98 MET A C 1
ATOM 776 O O . MET A 1 98 ? 11.895 4.236 -1.023 1.00 76.00 98 MET A O 1
ATOM 780 N N . GLU A 1 99 ? 11.240 3.649 1.027 1.00 79.31 99 GLU A N 1
ATOM 781 C CA . GLU A 1 99 ? 10.048 4.501 1.024 1.00 79.31 99 GLU A CA 1
ATOM 782 C C . GLU A 1 99 ? 10.377 5.982 1.008 1.00 79.31 99 GLU A C 1
ATOM 784 O O . GLU A 1 99 ? 9.670 6.734 0.338 1.00 79.31 99 GLU A O 1
ATOM 789 N N . LEU A 1 100 ? 11.466 6.404 1.656 1.00 75.88 100 LEU A N 1
ATOM 790 C CA . LEU A 1 100 ? 11.917 7.795 1.597 1.00 75.88 100 LEU A CA 1
ATOM 791 C C . LEU A 1 100 ? 12.203 8.232 0.156 1.00 75.88 100 LEU A C 1
ATOM 793 O O . LEU A 1 100 ? 11.883 9.367 -0.199 1.00 75.88 100 LEU A O 1
ATOM 797 N N . PHE A 1 101 ? 12.700 7.312 -0.673 1.00 73.00 101 PHE A N 1
ATOM 798 C CA . PHE A 1 101 ? 13.002 7.533 -2.088 1.00 73.00 101 PHE A CA 1
ATOM 799 C C . PHE A 1 101 ? 11.812 7.282 -3.031 1.00 73.00 101 PHE A C 1
ATOM 801 O O . PHE A 1 101 ? 11.888 7.625 -4.211 1.00 73.00 101 PHE A O 1
ATOM 808 N N . SER A 1 102 ? 10.701 6.718 -2.541 1.00 75.62 102 SER A N 1
ATOM 809 C CA . SER A 1 102 ? 9.491 6.511 -3.345 1.00 75.62 102 SER A CA 1
ATOM 810 C C . SER A 1 102 ? 8.534 7.699 -3.245 1.00 75.62 102 SER A C 1
ATOM 812 O O . SER A 1 102 ? 8.305 8.267 -2.176 1.00 75.62 102 SER A O 1
ATOM 814 N N . THR A 1 103 ? 7.925 8.064 -4.372 1.00 82.31 103 THR A N 1
ATOM 815 C CA . THR A 1 103 ? 6.889 9.106 -4.459 1.00 82.31 103 THR A CA 1
ATOM 816 C C . THR A 1 103 ? 5.538 8.654 -3.908 1.00 82.31 103 THR A C 1
ATOM 818 O O . THR A 1 103 ? 4.670 9.495 -3.638 1.00 82.31 103 THR A O 1
ATOM 821 N N . HIS A 1 104 ? 5.388 7.343 -3.724 1.00 87.50 104 HIS A N 1
ATOM 822 C CA . HIS A 1 104 ? 4.177 6.667 -3.289 1.00 87.50 104 HIS A CA 1
ATOM 823 C C . HIS A 1 104 ? 4.344 6.178 -1.844 1.00 87.50 104 HIS A C 1
ATOM 825 O O . HIS A 1 104 ? 5.433 5.738 -1.466 1.00 87.50 104 HIS A O 1
ATOM 831 N N . PRO A 1 105 ? 3.315 6.297 -0.988 1.00 90.19 105 PRO A N 1
ATOM 832 C CA . PRO A 1 105 ? 3.338 5.644 0.311 1.00 90.19 105 PRO A CA 1
ATOM 833 C C . PRO A 1 105 ? 3.216 4.129 0.117 1.00 90.19 105 PRO A C 1
ATOM 835 O O . PRO A 1 105 ? 2.532 3.676 -0.797 1.00 90.19 105 PRO A O 1
ATOM 838 N N . ASN A 1 106 ? 3.851 3.357 0.997 1.00 91.38 106 ASN A N 1
ATOM 839 C CA . ASN A 1 106 ? 3.718 1.900 1.002 1.00 91.38 106 ASN A CA 1
ATOM 840 C C . ASN A 1 106 ? 2.232 1.496 1.153 1.00 91.38 106 ASN A C 1
ATOM 842 O O . ASN A 1 106 ? 1.497 2.077 1.963 1.00 91.38 106 ASN A O 1
ATOM 846 N N . MET A 1 107 ? 1.785 0.508 0.372 1.00 92.38 107 MET A N 1
ATOM 847 C CA . MET A 1 107 ? 0.361 0.161 0.285 1.00 92.38 107 MET A CA 1
ATOM 848 C C . MET A 1 107 ? -0.193 -0.439 1.575 1.00 92.38 107 MET A C 1
ATOM 850 O O . MET A 1 107 ? -1.335 -0.159 1.937 1.00 92.38 107 MET A O 1
ATOM 854 N N . LEU A 1 108 ? 0.620 -1.169 2.339 1.00 91.19 108 LEU A N 1
ATOM 855 C CA . LEU A 1 108 ? 0.228 -1.696 3.646 1.00 91.19 108 LEU A CA 1
ATOM 856 C C . LEU A 1 108 ? -0.085 -0.568 4.638 1.00 91.19 108 LEU A C 1
ATOM 858 O O . LEU A 1 108 ? -1.032 -0.674 5.419 1.00 91.19 108 LEU A O 1
ATOM 862 N N . LYS A 1 109 ? 0.632 0.562 4.571 1.00 91.88 109 LYS A N 1
ATOM 863 C CA . LYS A 1 109 ? 0.298 1.747 5.381 1.00 91.88 109 LYS A CA 1
ATOM 864 C C . LYS A 1 109 ? -1.026 2.385 4.976 1.00 91.88 109 LYS A C 1
ATOM 866 O O . LYS A 1 109 ? -1.782 2.795 5.855 1.00 91.88 109 LYS A O 1
ATOM 871 N N . ARG A 1 110 ? -1.327 2.453 3.676 1.00 94.00 110 ARG A N 1
ATOM 872 C CA . ARG A 1 110 ? -2.625 2.950 3.186 1.00 94.00 110 ARG A CA 1
ATOM 873 C C . ARG A 1 110 ? -3.772 2.040 3.610 1.00 94.00 110 ARG A C 1
ATOM 875 O O . ARG A 1 110 ? -4.759 2.518 4.154 1.00 94.00 110 ARG A O 1
ATOM 882 N N . ILE A 1 111 ? -3.615 0.726 3.457 1.00 94.19 111 ILE A N 1
ATOM 883 C CA . ILE A 1 111 ? -4.610 -0.263 3.901 1.00 94.19 111 ILE A CA 1
ATOM 884 C C . ILE A 1 111 ? -4.805 -0.179 5.419 1.00 94.19 111 ILE A C 1
ATOM 886 O O . ILE A 1 111 ? -5.932 -0.177 5.916 1.00 94.19 111 ILE A O 1
ATOM 890 N N . ARG A 1 112 ? -3.723 0.002 6.181 1.00 92.25 112 ARG A N 1
ATOM 891 C CA . ARG A 1 112 ? -3.822 0.266 7.617 1.00 92.25 112 ARG A CA 1
ATOM 892 C C . ARG A 1 112 ? -4.577 1.552 7.915 1.00 92.25 112 ARG A C 1
ATOM 894 O O . ARG A 1 112 ? -5.395 1.560 8.828 1.00 92.25 112 ARG A O 1
ATOM 901 N N . TYR A 1 113 ? -4.330 2.624 7.176 1.00 93.88 113 TYR A N 1
ATOM 902 C CA . TYR A 1 113 ? -5.089 3.859 7.330 1.00 93.88 113 TYR A CA 1
ATOM 903 C C . TYR A 1 113 ? -6.582 3.636 7.047 1.00 93.88 113 TYR A C 1
ATOM 905 O O . TYR A 1 113 ? -7.413 4.003 7.874 1.00 93.88 113 TYR A O 1
ATOM 913 N N . LEU A 1 114 ? -6.930 2.913 5.981 1.00 94.56 114 LEU A N 1
ATOM 914 C CA . LEU A 1 114 ? -8.311 2.524 5.678 1.00 94.56 114 LEU A CA 1
ATOM 915 C C . LEU A 1 114 ? -8.974 1.734 6.812 1.00 94.56 114 LEU A C 1
ATOM 917 O O . LEU A 1 114 ? -10.145 1.960 7.106 1.00 94.56 114 LEU A O 1
ATOM 921 N N . SER A 1 115 ? -8.225 0.884 7.523 1.00 93.19 115 SER A N 1
ATOM 922 C CA . SER A 1 115 ? -8.746 0.198 8.715 1.00 93.19 115 SER A CA 1
ATOM 923 C C . SER A 1 115 ? -9.147 1.157 9.842 1.00 93.19 115 SER A C 1
ATOM 925 O O . SER A 1 115 ? -10.053 0.853 10.613 1.00 93.19 115 SER A O 1
ATOM 927 N N . THR A 1 116 ? -8.512 2.332 9.935 1.00 92.44 116 THR A N 1
ATOM 928 C CA . THR A 1 116 ? -8.866 3.366 10.925 1.00 92.44 116 THR A CA 1
ATOM 929 C C . THR A 1 116 ? -10.088 4.185 10.520 1.00 92.44 116 THR A C 1
ATOM 931 O O . THR A 1 116 ? -10.760 4.725 11.391 1.00 92.44 116 THR A O 1
ATOM 934 N N . LEU A 1 117 ? -10.388 4.239 9.218 1.00 91.81 117 LEU A N 1
ATOM 935 C CA . LEU A 1 117 ? -11.575 4.894 8.666 1.00 91.81 117 LEU A CA 1
ATOM 936 C C . LEU A 1 117 ? -12.801 3.972 8.638 1.00 91.81 117 LEU A C 1
ATOM 938 O O . LEU A 1 117 ? -13.917 4.439 8.430 1.00 91.81 117 LEU A O 1
ATOM 942 N N . SER A 1 118 ? -12.599 2.666 8.823 1.00 81.31 118 SER A N 1
ATOM 943 C CA . SER A 1 118 ? -13.676 1.681 8.874 1.00 81.31 118 SER A CA 1
ATOM 944 C C . SER A 1 118 ? -14.543 1.896 10.117 1.00 81.31 118 SER A C 1
ATOM 946 O O . SER A 1 118 ? -14.015 1.819 11.235 1.00 81.31 118 SER A O 1
ATOM 948 N N . PRO A 1 119 ? -15.858 2.156 9.960 1.00 68.19 119 PRO A N 1
ATOM 949 C CA . PRO A 1 119 ? -16.771 2.286 11.086 1.00 68.19 119 PRO A CA 1
ATOM 950 C C . PRO A 1 119 ? -16.708 1.033 11.956 1.00 68.19 119 PRO A C 1
ATOM 952 O O . PRO A 1 119 ? -16.875 -0.086 11.468 1.00 68.19 119 PRO A O 1
ATOM 955 N N . ALA A 1 120 ? -16.433 1.210 13.247 1.00 55.94 120 ALA A N 1
ATOM 956 C CA . ALA A 1 120 ? -16.497 0.125 14.214 1.00 55.94 120 ALA A CA 1
ATOM 957 C C . ALA A 1 120 ? -17.973 -0.237 14.442 1.00 55.94 120 ALA A C 1
ATOM 959 O O . ALA A 1 120 ? -18.627 0.337 15.305 1.00 55.94 120 ALA A O 1
ATOM 960 N N . GLY A 1 121 ? -18.491 -1.162 13.634 1.00 52.09 121 GLY A N 1
ATOM 961 C CA . GLY A 1 121 ? -19.891 -1.579 13.683 1.00 52.09 121 GLY A CA 1
ATOM 962 C C . GLY A 1 121 ? -20.806 -0.697 12.834 1.00 52.09 121 GLY A C 1
ATOM 963 O O . GLY A 1 121 ? -20.521 0.473 12.583 1.00 52.09 121 GLY A O 1
ATOM 964 N N . GLU A 1 122 ? -21.882 -1.312 12.345 1.00 47.53 122 GLU A N 1
ATOM 965 C CA . GLU A 1 122 ? -22.936 -0.717 11.523 1.00 47.53 122 GLU A CA 1
ATOM 966 C C . GLU A 1 122 ? -23.219 0.744 11.882 1.00 47.53 122 GLU A C 1
ATOM 968 O O . GLU A 1 122 ? -23.741 1.055 12.954 1.00 47.53 122 GLU A O 1
ATOM 973 N N . THR A 1 123 ? -22.966 1.653 10.943 1.00 43.00 123 THR A N 1
ATOM 974 C CA . THR A 1 123 ? -23.662 2.935 10.954 1.00 43.00 123 THR A CA 1
ATOM 975 C C . THR A 1 123 ? -25.117 2.640 10.613 1.00 43.00 123 THR A C 1
ATOM 977 O O . THR A 1 123 ? -25.502 2.607 9.446 1.00 43.00 123 THR A O 1
ATOM 980 N N . ARG A 1 124 ? -25.927 2.356 11.639 1.00 39.94 124 ARG A N 1
ATOM 981 C CA . ARG A 1 124 ? -27.381 2.411 11.516 1.00 39.94 124 ARG A CA 1
ATOM 982 C C . ARG A 1 124 ? -27.731 3.839 11.129 1.00 39.94 124 ARG A C 1
ATOM 984 O O . ARG A 1 124 ? -27.596 4.755 11.936 1.00 39.94 124 ARG A O 1
ATOM 991 N N . VAL A 1 125 ? -28.145 4.016 9.881 1.00 44.84 125 VAL A N 1
ATOM 992 C CA . VAL A 1 125 ? -28.873 5.209 9.463 1.00 44.84 125 VAL A CA 1
ATOM 993 C C . VAL A 1 125 ? -30.190 5.165 10.230 1.00 44.84 125 VAL A C 1
ATOM 995 O O . VAL A 1 125 ? -31.042 4.319 9.967 1.00 44.84 125 VAL A O 1
ATOM 998 N N . ILE A 1 126 ? -30.296 5.997 11.260 1.00 42.91 126 ILE A N 1
ATOM 999 C CA . ILE A 1 126 ? -31.556 6.248 11.952 1.00 42.91 126 ILE A CA 1
ATOM 1000 C C . ILE A 1 126 ? -32.323 7.203 11.035 1.00 42.91 126 ILE A C 1
ATOM 1002 O O . ILE A 1 126 ? -31.841 8.309 10.784 1.00 42.91 126 ILE A O 1
ATOM 1006 N N . TYR A 1 127 ? -33.431 6.726 10.468 1.00 44.28 127 TYR A N 1
ATOM 1007 C CA . TYR A 1 127 ? -34.422 7.571 9.799 1.00 44.28 127 TYR A CA 1
ATOM 1008 C C . TYR A 1 127 ? -35.295 8.267 10.841 1.00 44.28 127 TYR A C 1
ATOM 1010 O O . TYR A 1 127 ? -35.591 7.616 11.872 1.00 44.28 127 TYR A O 1
#

Radius of gyration: 15.02 Å; chains: 1; bounding box: 50×30×35 Å

Foldseek 3Di:
DAVVLLVVLLVCVVVPDQLQVVLLVLLLLLVVLLPDDPVVLVVCQVVQVPDQDNSVCSVVLNVQSVVLVVVVPSGRDLVSLLVLQVDDRDDDPVNVVVQVVDPYHRSSVSSVSSSVSHPPDDPPPDD